Protein AF-A0A976LNS0-F1 (afdb_monomer_lite)

Secondary structure (DSSP, 8-state):
-HHHHHHHH-HHHHHHHHHHHTTS-HHHHHHHHHHHHHHHHHHHHHH-PPP-HHHHH-

Foldseek 3Di:
DVLVVCCVPPPLSVVQLVVVVVVDPNVVSSVLLVVLVVVQVVCCVPVVDDRDPVSSRD

Sequence (58 aa):
EAALHARRYHEASRNFYNRKLNKTNVMVVHNALAHKLARAAYYIMRDNVPFEEGKLHA

Structure (mmCIF, N/CA/C/O backbone):
data_AF-A0A976LNS0-F1
#
_entry.id   AF-A0A976LNS0-F1
#
loop_
_atom_site.group_PDB
_atom_site.id
_atom_site.type_symbol
_atom_site.label_atom_id
_atom_site.label_alt_id
_atom_site.label_comp_id
_atom_site.label_asym_id
_atom_site.label_entity_id
_atom_site.label_seq_id
_atom_site.pdbx_PDB_ins_code
_atom_site.Cartn_x
_atom_site.Cartn_y
_atom_site.Cartn_z
_atom_site.occupancy
_atom_site.B_iso_or_equiv
_atom_site.auth_seq_id
_atom_site.auth_comp_id
_atom_site.auth_asym_id
_atom_site.auth_atom_id
_atom_site.pdbx_PDB_model_num
ATOM 1 N N . GLU A 1 1 ? 6.150 0.788 8.035 1.00 73.56 1 GLU A N 1
ATOM 2 C CA . GLU A 1 1 ? 6.617 1.859 7.119 1.00 73.56 1 GLU A CA 1
ATOM 3 C C . GLU A 1 1 ? 5.818 1.989 5.815 1.00 73.56 1 GLU A C 1
ATOM 5 O O . GLU A 1 1 ? 5.004 2.902 5.728 1.00 73.56 1 GLU A O 1
ATOM 10 N N . ALA A 1 2 ? 5.945 1.093 4.825 1.00 84.88 2 ALA A N 1
ATOM 11 C CA . ALA A 1 2 ? 5.358 1.293 3.483 1.00 84.88 2 ALA A CA 1
ATOM 12 C C . ALA A 1 2 ? 3.836 1.563 3.454 1.00 84.88 2 ALA A C 1
ATOM 14 O O . ALA A 1 2 ? 3.385 2.510 2.816 1.00 84.88 2 ALA A O 1
ATOM 15 N N . ALA A 1 3 ? 3.033 0.794 4.198 1.00 88.31 3 ALA A N 1
ATOM 16 C CA . ALA A 1 3 ? 1.583 1.008 4.270 1.00 88.31 3 ALA A CA 1
ATOM 17 C C . ALA A 1 3 ? 1.205 2.362 4.900 1.00 88.31 3 ALA A C 1
ATOM 19 O O . ALA A 1 3 ? 0.190 2.961 4.546 1.00 88.31 3 ALA A O 1
ATOM 20 N N . LEU A 1 4 ? 2.026 2.863 5.826 1.00 90.31 4 LEU A N 1
ATOM 21 C CA . LEU A 1 4 ? 1.795 4.143 6.489 1.00 90.31 4 LEU A CA 1
AT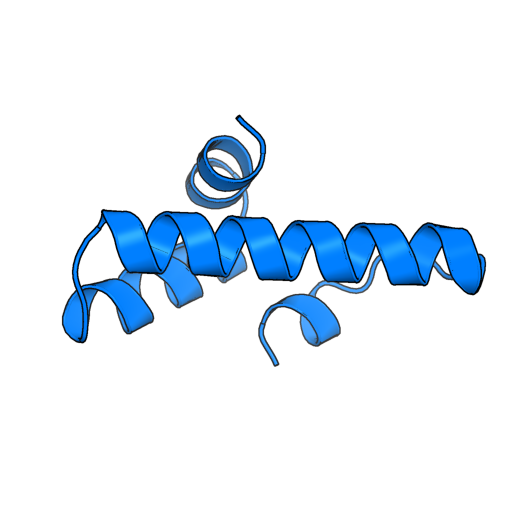OM 22 C C . LEU A 1 4 ? 2.107 5.313 5.545 1.00 90.31 4 LEU A C 1
ATOM 24 O O . LEU A 1 4 ? 1.337 6.272 5.491 1.00 90.31 4 LEU A O 1
ATOM 28 N N . HIS A 1 5 ? 3.182 5.191 4.760 1.00 92.00 5 HIS A N 1
ATOM 29 C CA . HIS A 1 5 ? 3.515 6.120 3.678 1.00 92.00 5 HIS A CA 1
ATOM 30 C C . HIS A 1 5 ? 2.448 6.117 2.582 1.00 92.00 5 HIS A C 1
ATOM 32 O O . HIS A 1 5 ? 1.939 7.181 2.234 1.00 92.00 5 HIS A O 1
ATOM 38 N N . ALA A 1 6 ? 2.030 4.940 2.110 1.00 90.12 6 ALA A N 1
ATOM 39 C CA . ALA A 1 6 ? 0.980 4.817 1.103 1.00 90.12 6 ALA A CA 1
ATOM 40 C C . ALA A 1 6 ? -0.324 5.485 1.563 1.00 90.12 6 ALA A C 1
ATOM 42 O O . ALA A 1 6 ? -0.920 6.258 0.825 1.00 90.12 6 ALA A O 1
ATOM 43 N N . ARG A 1 7 ? -0.727 5.288 2.824 1.00 89.88 7 ARG A N 1
ATOM 44 C CA . ARG A 1 7 ? -1.901 5.969 3.395 1.00 89.88 7 ARG A CA 1
ATOM 45 C C . ARG A 1 7 ? -1.765 7.500 3.421 1.00 89.88 7 ARG A C 1
ATOM 47 O O . ARG A 1 7 ? -2.775 8.191 3.329 1.00 89.88 7 ARG A O 1
ATOM 54 N N . ARG A 1 8 ? -0.557 8.031 3.633 1.00 91.12 8 ARG A N 1
ATOM 55 C CA . ARG A 1 8 ? -0.310 9.478 3.767 1.00 91.12 8 ARG A CA 1
ATOM 56 C C . ARG A 1 8 ? -0.244 10.189 2.418 1.00 91.12 8 ARG A C 1
ATOM 58 O O . ARG A 1 8 ? -0.808 11.269 2.299 1.00 91.12 8 ARG A O 1
ATOM 65 N N . TYR A 1 9 ? 0.435 9.591 1.443 1.00 90.81 9 TYR A N 1
ATOM 66 C CA . TYR A 1 9 ? 0.789 10.259 0.188 1.00 90.81 9 TYR A CA 1
ATOM 67 C C . TYR A 1 9 ? -0.031 9.793 -1.018 1.00 90.81 9 TYR A C 1
ATOM 69 O O . TYR A 1 9 ? -0.150 10.543 -1.979 1.00 90.81 9 TYR A O 1
ATOM 77 N N . HIS A 1 10 ? -0.629 8.598 -0.969 1.00 89.50 10 HIS A N 1
ATOM 78 C CA . HIS A 1 10 ? -1.439 8.070 -2.068 1.00 89.50 10 HIS A CA 1
ATOM 79 C C . HIS A 1 10 ? -2.925 8.091 -1.718 1.00 89.50 10 HIS A C 1
ATOM 81 O O . HIS A 1 10 ? -3.396 7.402 -0.806 1.00 89.50 10 HIS A O 1
ATOM 87 N N . GLU A 1 11 ? -3.691 8.865 -2.485 1.00 91.00 11 GLU A N 1
ATOM 88 C 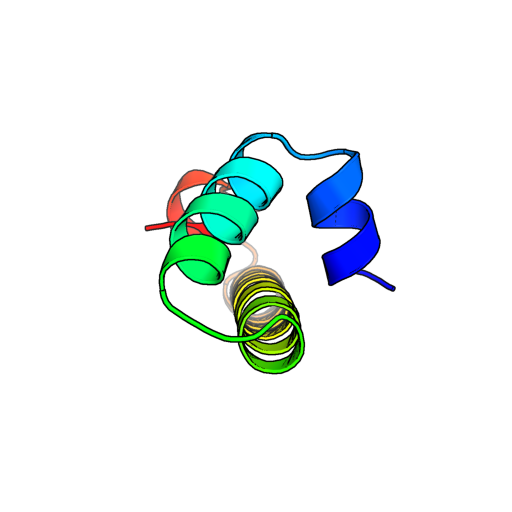CA . GLU A 1 11 ? -5.124 9.028 -2.266 1.00 91.00 11 GLU A CA 1
ATOM 89 C C . GLU A 1 11 ? -5.900 7.718 -2.454 1.00 91.00 11 GLU A C 1
ATOM 91 O O . GLU A 1 11 ? -6.742 7.385 -1.618 1.00 91.00 11 GLU A O 1
ATOM 96 N N . ALA A 1 12 ? -5.579 6.918 -3.476 1.00 90.38 12 ALA A N 1
ATOM 97 C CA . ALA A 1 12 ? -6.245 5.636 -3.703 1.00 90.38 12 ALA A CA 1
ATOM 98 C C . ALA A 1 12 ? -6.028 4.663 -2.527 1.00 90.38 12 ALA A C 1
ATOM 100 O O . ALA A 1 12 ? -6.970 4.020 -2.051 1.00 90.38 12 ALA A O 1
ATOM 101 N N . SER A 1 13 ? -4.808 4.637 -1.980 1.00 91.69 13 SER A N 1
ATOM 102 C CA . SER A 1 13 ? -4.466 3.850 -0.790 1.00 91.69 13 SER A CA 1
ATOM 103 C C . SER A 1 13 ? -5.199 4.329 0.455 1.00 91.69 13 SER A C 1
ATOM 105 O O . SER A 1 13 ? -5.698 3.505 1.227 1.00 91.69 13 SER A O 1
ATOM 107 N N . ARG A 1 14 ? -5.334 5.646 0.636 1.00 92.56 14 ARG A N 1
ATOM 108 C CA . ARG A 1 14 ? -6.129 6.242 1.716 1.00 92.56 14 ARG A CA 1
ATOM 109 C C . ARG A 1 14 ? -7.615 5.895 1.591 1.00 92.56 14 ARG A C 1
ATOM 111 O O . ARG A 1 14 ? -8.234 5.510 2.581 1.00 92.56 14 ARG A O 1
ATOM 118 N N . ASN A 1 15 ? -8.175 5.956 0.386 1.00 92.81 15 ASN A N 1
ATOM 119 C CA . ASN A 1 15 ? -9.579 5.637 0.126 1.00 92.81 15 ASN A CA 1
ATOM 120 C C . ASN A 1 15 ? -9.874 4.150 0.371 1.00 92.81 15 ASN A C 1
ATOM 122 O O . ASN A 1 15 ? -10.852 3.815 1.045 1.00 92.81 15 ASN A O 1
ATOM 126 N N . PHE A 1 16 ? -8.996 3.250 -0.088 1.00 92.12 16 PHE A N 1
ATOM 127 C CA . PHE A 1 16 ? -9.068 1.824 0.243 1.00 92.12 16 PHE A CA 1
ATOM 128 C C . PHE A 1 16 ? -9.003 1.590 1.758 1.00 92.12 16 PHE A C 1
ATOM 130 O O . PHE A 1 16 ? -9.819 0.837 2.299 1.00 92.12 16 PHE A O 1
ATOM 137 N N . TYR A 1 17 ? -8.052 2.246 2.433 1.00 93.81 17 TYR A N 1
ATOM 138 C CA . TYR A 1 17 ? -7.855 2.144 3.875 1.00 93.81 17 TYR A CA 1
ATOM 139 C C . TYR A 1 17 ? -9.122 2.559 4.630 1.00 93.81 17 TYR A C 1
ATOM 141 O O . TYR A 1 17 ? -9.648 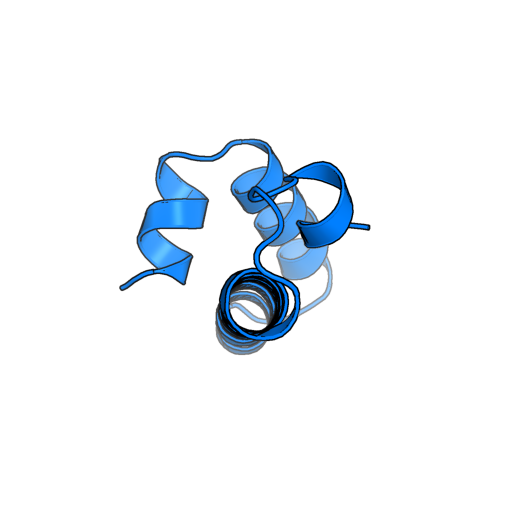1.767 5.406 1.00 93.81 17 TYR A O 1
ATOM 149 N N . ASN A 1 18 ? -9.677 3.739 4.338 1.00 94.00 18 ASN A N 1
ATOM 150 C CA . ASN A 1 18 ? -10.883 4.255 4.993 1.00 94.00 18 ASN A CA 1
ATOM 151 C C . ASN A 1 18 ? -12.112 3.372 4.723 1.00 94.00 18 ASN A C 1
ATOM 153 O O . ASN A 1 18 ? -12.835 3.011 5.650 1.00 94.00 18 ASN A O 1
ATOM 157 N N . ARG A 1 19 ? -12.315 2.934 3.472 1.00 93.81 19 ARG A N 1
ATOM 158 C CA . ARG A 1 19 ? -13.424 2.033 3.109 1.00 93.81 19 ARG A CA 1
ATOM 159 C C . ARG A 1 19 ? -13.372 0.714 3.878 1.00 93.81 19 ARG A C 1
ATOM 161 O O . ARG A 1 19 ? -14.416 0.179 4.247 1.00 93.81 19 ARG A O 1
ATOM 168 N N . LYS A 1 20 ? -12.172 0.163 4.084 1.00 93.56 20 LYS A N 1
ATOM 169 C CA . LYS A 1 20 ? -11.983 -1.103 4.802 1.00 93.56 20 LYS A CA 1
ATOM 170 C C . LYS A 1 20 ? -11.995 -0.912 6.323 1.00 93.56 20 LYS A C 1
ATOM 172 O O . LYS A 1 20 ? -12.480 -1.796 7.026 1.00 93.56 20 LYS A O 1
ATOM 177 N N . LEU A 1 21 ? -11.553 0.245 6.815 1.00 94.62 21 LEU A N 1
ATOM 178 C CA . LEU A 1 21 ? -11.637 0.641 8.222 1.00 94.62 21 LEU A CA 1
ATOM 179 C C . LEU A 1 21 ? -13.082 0.777 8.699 1.00 94.62 21 LEU A C 1
ATOM 181 O O . LEU A 1 21 ? -13.403 0.322 9.786 1.00 94.62 21 LEU A O 1
ATOM 185 N N . ASN A 1 22 ? -13.984 1.270 7.851 1.00 94.81 22 ASN A N 1
ATOM 186 C CA . ASN A 1 22 ? -15.413 1.311 8.181 1.00 94.81 22 ASN A CA 1
ATOM 187 C C . ASN A 1 22 ? -16.038 -0.084 8.389 1.00 94.81 22 ASN A C 1
ATOM 189 O O . ASN A 1 22 ? -17.154 -0.184 8.884 1.00 94.81 22 ASN A O 1
ATOM 193 N N . LYS A 1 23 ? -15.348 -1.161 7.987 1.00 93.88 23 LYS A N 1
ATOM 194 C CA . LYS A 1 23 ? -15.837 -2.546 8.073 1.00 93.88 23 LYS A CA 1
ATOM 195 C C . LYS A 1 23 ? -15.047 -3.418 9.052 1.00 93.88 23 LYS A C 1
ATOM 197 O O . LYS A 1 23 ? -15.507 -4.504 9.385 1.00 93.88 23 LYS A O 1
ATOM 202 N N . THR A 1 24 ? -13.835 -3.017 9.444 1.00 94.06 24 THR A N 1
ATOM 203 C CA . THR A 1 24 ? -12.876 -3.863 10.182 1.00 94.06 24 THR A CA 1
ATOM 204 C C . THR A 1 24 ? -11.951 -3.029 11.074 1.00 94.06 24 THR A C 1
ATOM 206 O O . THR A 1 24 ? -11.924 -1.808 10.983 1.00 94.06 24 THR A O 1
ATOM 209 N N . ASN A 1 25 ? -11.157 -3.675 11.932 1.00 93.88 25 ASN A N 1
ATOM 210 C CA . ASN A 1 25 ? -10.239 -2.975 12.833 1.00 93.88 25 ASN A CA 1
ATOM 211 C C . ASN A 1 25 ? -8.967 -2.438 12.132 1.00 93.88 25 ASN A C 1
ATOM 213 O O . ASN A 1 25 ? -8.553 -2.906 11.070 1.00 93.88 25 ASN A O 1
ATOM 217 N N . VAL A 1 26 ? -8.305 -1.472 12.776 1.00 93.31 26 VAL A N 1
ATOM 218 C CA . VAL A 1 26 ? -7.099 -0.783 12.274 1.00 93.31 26 VAL A CA 1
ATOM 219 C C . VAL A 1 26 ? -5.972 -1.753 11.892 1.00 93.31 26 VAL A C 1
ATOM 221 O O . VAL A 1 26 ? -5.336 -1.580 10.851 1.00 93.31 26 VAL A O 1
ATOM 224 N N . MET A 1 27 ? -5.742 -2.781 12.713 1.00 93.19 27 MET A N 1
ATOM 225 C CA . MET A 1 27 ? -4.694 -3.790 12.510 1.00 93.19 27 MET A CA 1
ATOM 226 C C . MET A 1 27 ? -4.900 -4.564 11.202 1.00 93.19 27 MET A C 1
ATOM 228 O O . MET A 1 27 ? -3.983 -4.685 10.389 1.00 93.19 27 MET A O 1
ATOM 232 N N . VAL A 1 28 ? -6.123 -5.043 10.962 1.00 94.44 28 VAL A N 1
ATOM 233 C CA . VAL A 1 28 ? -6.486 -5.793 9.753 1.00 94.44 28 VAL A CA 1
ATOM 234 C C . VAL A 1 28 ? -6.348 -4.921 8.511 1.00 94.44 28 VAL A C 1
ATOM 236 O O . VAL A 1 28 ? -5.832 -5.381 7.490 1.00 94.44 28 VAL A O 1
ATOM 239 N N . VAL A 1 29 ? -6.761 -3.654 8.579 1.00 94.62 29 VAL 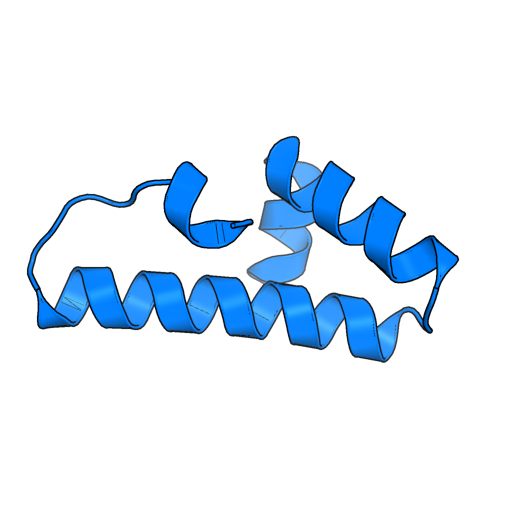A N 1
ATOM 240 C CA . VAL A 1 29 ? -6.637 -2.734 7.441 1.00 94.62 29 VAL A CA 1
ATOM 241 C C . VAL A 1 29 ? -5.172 -2.444 7.123 1.00 94.62 29 VAL A C 1
ATOM 243 O O . VAL A 1 29 ? -4.790 -2.463 5.951 1.00 94.62 29 VAL A O 1
ATOM 246 N N . HIS A 1 30 ? -4.342 -2.214 8.144 1.00 93.50 30 HIS A N 1
ATOM 247 C CA . HIS A 1 30 ? -2.914 -1.967 7.956 1.00 93.50 30 HIS A CA 1
ATOM 248 C C . HIS A 1 30 ? -2.228 -3.157 7.275 1.00 93.50 30 HIS A C 1
ATOM 250 O O . HIS A 1 30 ? -1.568 -2.981 6.249 1.00 93.50 30 HIS A O 1
ATOM 256 N N . ASN A 1 31 ? -2.471 -4.369 7.781 1.00 93.94 31 ASN A N 1
ATOM 257 C CA . ASN A 1 31 ? -1.945 -5.600 7.194 1.00 93.94 31 ASN A CA 1
ATOM 258 C C . ASN A 1 31 ? -2.463 -5.828 5.768 1.00 93.94 31 ASN A C 1
ATOM 260 O O . ASN A 1 31 ? -1.699 -6.221 4.890 1.00 93.94 31 ASN A O 1
ATOM 264 N N . ALA A 1 32 ? -3.734 -5.526 5.494 1.00 93.94 32 ALA A N 1
ATOM 265 C CA . ALA A 1 32 ? -4.295 -5.655 4.152 1.00 93.94 32 ALA A CA 1
ATOM 266 C C . ALA A 1 32 ? -3.645 -4.700 3.137 1.00 93.94 32 ALA A C 1
ATOM 268 O O . ALA A 1 32 ? -3.389 -5.101 2.001 1.00 93.94 32 ALA A O 1
ATOM 269 N N . LEU A 1 33 ? -3.383 -3.449 3.531 1.00 93.94 33 LEU A N 1
ATOM 270 C CA . LEU A 1 33 ? -2.694 -2.481 2.677 1.00 93.94 33 LEU A CA 1
ATOM 271 C C . LEU A 1 33 ? -1.234 -2.897 2.445 1.00 93.94 33 LEU A C 1
ATOM 273 O O . LEU A 1 33 ? -0.781 -2.903 1.303 1.00 93.94 33 LEU A O 1
ATOM 277 N N . ALA A 1 34 ? -0.527 -3.324 3.497 1.00 94.00 34 ALA A N 1
ATOM 278 C CA . ALA A 1 34 ? 0.838 -3.839 3.387 1.00 94.00 34 ALA A CA 1
ATOM 279 C C . ALA A 1 34 ? 0.922 -5.057 2.452 1.00 94.00 34 ALA A C 1
ATOM 281 O O . ALA A 1 34 ? 1.797 -5.120 1.592 1.00 94.00 34 ALA A O 1
ATOM 282 N N . HIS A 1 35 ? -0.026 -5.991 2.562 1.00 94.19 35 HIS A N 1
ATOM 283 C CA . HIS A 1 35 ? -0.068 -7.183 1.719 1.00 94.19 35 HIS A CA 1
ATOM 284 C C . HIS A 1 35 ? -0.315 -6.857 0.238 1.00 94.19 35 HIS A C 1
ATOM 286 O O . HIS A 1 35 ? 0.324 -7.442 -0.636 1.00 94.19 35 HIS A O 1
ATOM 292 N N . LYS A 1 36 ? -1.201 -5.894 -0.063 1.00 92.69 36 LYS A N 1
ATOM 293 C CA . LYS A 1 36 ? -1.416 -5.410 -1.438 1.00 92.69 36 LYS A CA 1
ATOM 294 C C . LYS A 1 36 ? -0.138 -4.801 -2.026 1.00 92.69 36 LYS A C 1
ATOM 296 O O . LYS A 1 36 ? 0.224 -5.141 -3.149 1.00 92.69 36 LYS A O 1
ATOM 301 N N . LEU A 1 37 ? 0.573 -3.976 -1.254 1.00 92.25 37 LEU A N 1
ATOM 302 C CA . LEU A 1 37 ? 1.850 -3.382 -1.673 1.00 92.25 37 LEU A CA 1
ATOM 303 C C . LEU A 1 37 ? 2.930 -4.445 -1.914 1.00 92.25 37 LEU A C 1
ATOM 305 O O . LEU A 1 37 ? 3.621 -4.394 -2.926 1.00 92.25 37 LEU A O 1
ATOM 309 N N . ALA A 1 38 ? 3.037 -5.440 -1.030 1.00 93.50 38 ALA A N 1
ATOM 310 C CA . ALA A 1 38 ? 3.988 -6.538 -1.188 1.00 93.50 38 ALA A CA 1
ATOM 311 C C . ALA A 1 38 ? 3.708 -7.369 -2.452 1.00 93.50 38 ALA A C 1
ATOM 313 O O . ALA A 1 38 ? 4.632 -7.701 -3.190 1.00 93.50 38 ALA A O 1
ATOM 314 N N . 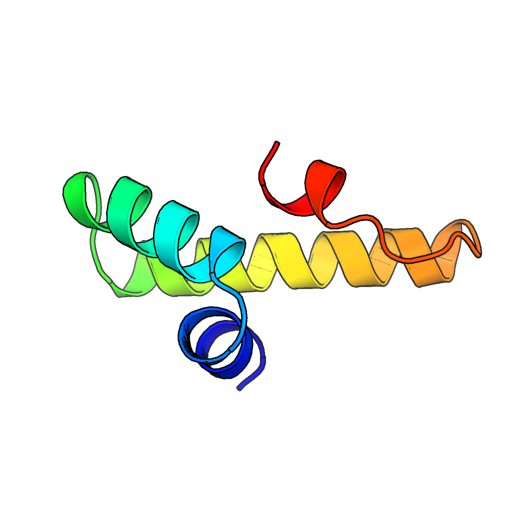ARG A 1 39 ? 2.432 -7.660 -2.745 1.00 92.44 39 ARG A N 1
ATOM 315 C CA . ARG A 1 39 ? 2.042 -8.342 -3.989 1.00 92.44 39 ARG A CA 1
ATOM 316 C C . ARG A 1 39 ? 2.368 -7.519 -5.231 1.00 92.44 39 ARG A C 1
ATOM 318 O O . ARG A 1 39 ? 2.857 -8.083 -6.203 1.00 92.44 39 ARG A O 1
ATOM 325 N N . ALA A 1 40 ? 2.126 -6.210 -5.203 1.00 91.69 40 ALA A N 1
ATOM 326 C CA . ALA A 1 40 ? 2.491 -5.340 -6.317 1.00 91.69 40 ALA A CA 1
ATOM 327 C C . ALA A 1 40 ? 4.008 -5.351 -6.560 1.00 91.69 40 ALA A C 1
ATOM 329 O O . ALA A 1 40 ? 4.436 -5.559 -7.691 1.00 91.69 40 ALA A O 1
ATOM 330 N N . ALA A 1 41 ? 4.814 -5.225 -5.499 1.00 91.69 41 ALA A N 1
ATOM 331 C CA . ALA A 1 41 ? 6.271 -5.313 -5.592 1.00 91.69 41 ALA A CA 1
ATOM 332 C C . ALA A 1 41 ? 6.738 -6.662 -6.163 1.00 91.69 41 ALA A C 1
ATOM 334 O O . ALA A 1 41 ? 7.595 -6.689 -7.043 1.00 91.69 41 ALA A O 1
ATOM 335 N N . TYR A 1 42 ? 6.131 -7.768 -5.723 1.00 93.12 42 TYR A N 1
ATOM 336 C CA . TYR A 1 42 ? 6.428 -9.100 -6.251 1.00 93.12 42 TYR A CA 1
ATOM 337 C C . TYR A 1 42 ? 6.181 -9.197 -7.762 1.00 93.12 42 TYR A C 1
ATOM 339 O O . TYR A 1 42 ? 7.044 -9.690 -8.480 1.00 93.12 42 TYR A O 1
ATOM 347 N N . TYR A 1 43 ? 5.043 -8.705 -8.263 1.00 91.12 43 TYR A N 1
ATOM 348 C CA . TYR A 1 43 ? 4.741 -8.769 -9.698 1.00 91.12 43 TYR A CA 1
ATOM 349 C C . TYR A 1 43 ? 5.628 -7.854 -10.541 1.00 91.12 43 TYR A C 1
ATOM 351 O O . TYR A 1 43 ? 6.045 -8.261 -11.619 1.00 91.12 43 TYR A O 1
ATOM 359 N N . ILE A 1 44 ? 5.982 -6.669 -10.038 1.00 92.75 44 ILE A N 1
ATOM 360 C CA . ILE A 1 44 ? 6.959 -5.792 -10.702 1.00 92.75 44 ILE A CA 1
ATOM 361 C C . ILE A 1 44 ? 8.291 -6.524 -10.866 1.00 92.75 44 ILE A C 1
ATOM 363 O O . ILE A 1 44 ? 8.840 -6.559 -11.960 1.00 92.75 44 ILE A O 1
ATOM 367 N N . MET A 1 45 ? 8.794 -7.140 -9.791 1.00 93.38 45 MET A N 1
ATOM 368 C CA . MET A 1 45 ? 10.077 -7.849 -9.812 1.00 93.38 45 MET A CA 1
ATOM 369 C C . MET A 1 45 ? 10.036 -9.115 -10.673 1.00 93.38 45 MET A C 1
ATOM 371 O O . MET A 1 45 ? 11.009 -9.423 -11.353 1.00 93.38 45 MET A O 1
ATOM 375 N N . ARG A 1 46 ? 8.927 -9.861 -10.632 1.00 94.56 46 ARG A N 1
ATOM 376 C CA . ARG A 1 46 ? 8.777 -11.120 -11.370 1.00 94.56 46 ARG A CA 1
ATOM 377 C C . ARG A 1 46 ? 8.603 -10.887 -12.867 1.00 94.56 46 ARG A C 1
ATOM 379 O O . ARG A 1 46 ? 9.260 -11.547 -13.663 1.00 94.56 46 ARG A O 1
ATOM 386 N N . ASP A 1 47 ? 7.712 -9.969 -13.228 1.00 93.94 47 ASP A N 1
ATOM 387 C CA . ASP A 1 47 ? 7.272 -9.779 -14.610 1.00 93.94 47 ASP A CA 1
ATOM 388 C C . ASP A 1 47 ? 8.029 -8.626 -15.302 1.00 93.94 47 ASP A C 1
ATOM 390 O O . ASP A 1 47 ? 7.837 -8.399 -16.492 1.00 93.94 47 ASP A O 1
ATOM 394 N N . ASN A 1 48 ? 8.905 -7.908 -14.578 1.00 92.06 48 ASN A N 1
ATOM 395 C CA . ASN A 1 48 ? 9.622 -6.707 -15.041 1.00 92.06 48 ASN A CA 1
ATOM 396 C C . ASN A 1 48 ? 8.690 -5.661 -15.678 1.00 92.06 48 ASN A C 1
ATOM 398 O O . ASN A 1 48 ? 9.048 -4.964 -16.628 1.00 92.06 48 ASN A O 1
ATOM 402 N N . VAL A 1 49 ? 7.473 -5.556 -15.142 1.00 92.12 49 VAL A N 1
ATOM 403 C CA . VAL A 1 49 ? 6.453 -4.605 -15.594 1.00 92.12 49 VAL A CA 1
ATOM 404 C C . VAL A 1 49 ? 6.466 -3.348 -14.726 1.00 92.12 49 VAL A C 1
ATOM 406 O O . VAL A 1 49 ? 6.767 -3.427 -13.530 1.00 92.12 49 VAL A O 1
ATOM 409 N N . PRO A 1 50 ? 6.113 -2.177 -15.283 1.00 89.50 50 PRO A N 1
ATOM 410 C CA . PRO A 1 50 ? 5.952 -0.969 -14.488 1.00 89.50 50 PRO A CA 1
ATOM 411 C C . PRO A 1 50 ? 4.852 -1.134 -13.428 1.00 89.50 50 PRO A C 1
ATOM 413 O O . PRO A 1 50 ? 3.899 -1.899 -13.591 1.00 89.50 50 PRO A O 1
ATOM 416 N N . PHE A 1 51 ? 4.975 -0.388 -12.328 1.00 86.88 51 PHE A N 1
ATOM 417 C CA . PHE A 1 51 ? 3.930 -0.330 -11.310 1.00 86.88 51 PHE A CA 1
ATOM 418 C C . PHE A 1 51 ? 2.645 0.272 -11.889 1.00 86.88 51 PHE A C 1
ATOM 420 O O . PHE A 1 51 ? 2.655 1.382 -12.418 1.00 86.88 51 PHE A O 1
ATOM 427 N N . GLU A 1 52 ? 1.527 -0.432 -11.717 1.00 85.31 52 GLU A N 1
ATOM 428 C CA . GLU A 1 52 ? 0.198 0.040 -12.100 1.00 85.31 52 GLU A CA 1
ATOM 429 C C . GLU A 1 52 ? -0.711 0.151 -10.867 1.00 85.31 52 GLU A C 1
ATOM 431 O O . GLU A 1 52 ? -1.140 -0.853 -10.292 1.00 85.31 52 GLU A O 1
ATOM 436 N N . GLU A 1 53 ? -1.057 1.381 -10.478 1.00 80.12 53 GLU A N 1
ATOM 437 C CA . GLU A 1 53 ? -1.877 1.655 -9.287 1.00 80.12 53 GLU A CA 1
ATOM 438 C C . GLU A 1 53 ? -3.289 1.044 -9.378 1.00 80.12 53 GLU A C 1
ATOM 440 O O . GLU A 1 53 ? -3.834 0.575 -8.375 1.00 80.12 53 GLU A O 1
ATOM 445 N N . GLY A 1 54 ? -3.859 0.947 -10.586 1.00 78.56 54 GLY A N 1
ATOM 446 C CA . GLY A 1 54 ? -5.163 0.314 -10.814 1.00 78.56 54 GLY A CA 1
ATOM 447 C C . GLY A 1 54 ? -5.210 -1.151 -10.365 1.00 78.56 54 GLY A C 1
ATOM 448 O O . GLY A 1 54 ? -6.211 -1.595 -9.806 1.00 78.56 54 GLY A O 1
ATOM 449 N N . LYS A 1 55 ? -4.100 -1.888 -10.502 1.00 77.38 55 LYS A N 1
ATOM 450 C CA . LYS A 1 55 ? -3.992 -3.294 -10.074 1.00 77.38 55 LYS A CA 1
ATOM 451 C C . LYS A 1 55 ? -3.811 -3.447 -8.558 1.00 77.38 55 LYS A C 1
ATOM 453 O O . LYS A 1 55 ? -4.022 -4.532 -8.019 1.00 77.38 55 LYS A O 1
ATOM 458 N N . LEU A 1 56 ? -3.441 -2.378 -7.848 1.00 82.56 56 LEU A N 1
ATOM 459 C CA . LEU A 1 56 ? -3.208 -2.4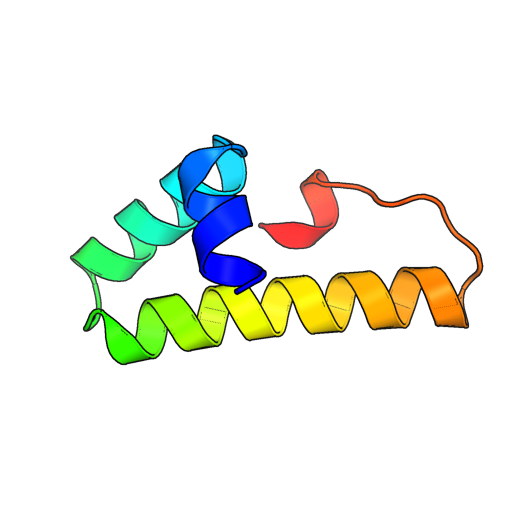04 -6.401 1.00 82.56 56 LEU A CA 1
ATOM 460 C C . LEU A 1 56 ? -4.526 -2.465 -5.609 1.00 82.56 56 LEU A C 1
ATOM 462 O O . LEU A 1 56 ? -4.637 -3.196 -4.618 1.00 82.56 56 LEU A O 1
ATOM 466 N N . HIS A 1 57 ? -5.534 -1.696 -6.031 1.00 75.81 57 HIS A N 1
ATOM 467 C CA . HIS A 1 57 ? -6.805 -1.524 -5.311 1.00 75.81 57 HIS A CA 1
ATOM 468 C C . HIS A 1 57 ? -8.026 -2.156 -5.983 1.00 75.81 57 HIS A C 1
ATOM 470 O O . HIS A 1 57 ? -9.097 -2.123 -5.365 1.00 75.81 57 HIS A O 1
ATOM 476 N N . ALA A 1 58 ? -7.846 -2.743 -7.171 1.00 63.91 58 ALA A N 1
ATOM 477 C CA . ALA A 1 58 ? -8.793 -3.686 -7.757 1.00 63.91 58 ALA A CA 1
ATOM 478 C C . ALA A 1 58 ? -9.096 -4.862 -6.806 1.00 63.91 58 ALA A C 1
ATOM 480 O O . ALA A 1 58 ? -8.263 -5.176 -5.902 1.00 63.91 58 ALA A O 1
#

Radius of gyration: 11.44 Å; chains: 1; bounding box: 26×21×28 Å

pLDDT: mean 90.24, std 6.01, range [63.91, 94.81]